Protein AF-A0A925NX78-F1 (afdb_monomer)

Radius of gyration: 26.46 Å; Cα contacts (8 Å, |Δi|>4): 20; chains: 1; bounding box: 48×35×74 Å

Solvent-accessible surface area (backbone atoms only — not comparable to full-atom values): 6022 Å² total; per-residue (Å²): 114,71,72,64,51,55,53,51,53,49,52,51,52,52,53,50,50,52,51,51,52,51,48,54,51,53,53,46,46,75,73,43,27,86,76,40,76,65,70,64,13,55,50,51,47,50,51,52,53,58,65,69,32,69,65,53,54,52,51,50,52,54,50,51,50,51,51,49,53,52,50,52,52,52,53,45,42,71,71,76,44,76,85,65,72,76,78,64,77,64,90,50,100,78,66,72,93,80,67,83,131

pLDDT: mean 81.78, std 14.29, range [49.62, 96.75]

Secondary structure (DSSP, 8-state):
-HHHHHHHHHHHHHHHHHHHHHHHHHHHHHHHGGGS-THHHHHHHHHHHHHTSHHHHHHHHHHHHHHHHHHHHHHHHHHH-----------STT--S----

Structure (mmCIF, N/CA/C/O backbone):
data_AF-A0A925NX78-F1
#
_entry.id   AF-A0A925NX78-F1
#
loop_
_atom_site.group_PDB
_atom_site.id
_atom_site.type_symbol
_atom_site.label_atom_id
_atom_site.label_alt_id
_atom_site.label_comp_id
_atom_site.label_asym_id
_atom_site.label_entity_id
_atom_site.label_seq_id
_atom_site.pdbx_PDB_ins_code
_atom_site.Cartn_x
_atom_site.Cartn_y
_atom_site.Cartn_z
_atom_site.occupancy
_atom_site.B_iso_or_equiv
_atom_site.auth_seq_id
_atom_site.auth_comp_id
_atom_site.auth_asym_id
_atom_site.auth_atom_id
_atom_site.pdbx_PDB_model_num
ATOM 1 N N . MET A 1 1 ? -33.203 -7.810 5.302 1.00 56.41 1 MET A N 1
ATOM 2 C CA . MET A 1 1 ? -32.106 -8.792 5.134 1.00 56.41 1 MET A CA 1
ATOM 3 C C . MET A 1 1 ? -31.437 -8.719 3.761 1.00 56.41 1 MET A C 1
ATOM 5 O O . MET A 1 1 ? -30.220 -8.639 3.747 1.00 56.41 1 MET A O 1
ATOM 9 N N . VAL A 1 2 ? -32.175 -8.645 2.642 1.00 61.69 2 VAL A N 1
ATOM 10 C CA . VAL A 1 2 ? -31.604 -8.563 1.270 1.00 61.69 2 VAL A CA 1
ATOM 11 C C . VAL A 1 2 ? -30.579 -7.424 1.098 1.00 61.69 2 VAL A C 1
ATOM 13 O O . VAL A 1 2 ? -29.446 -7.666 0.709 1.00 61.69 2 VAL A O 1
ATOM 16 N N . ARG A 1 3 ? -30.906 -6.201 1.537 1.00 63.94 3 ARG A N 1
ATOM 17 C CA . ARG A 1 3 ? -30.028 -5.020 1.396 1.00 63.94 3 ARG A CA 1
ATOM 18 C C . ARG A 1 3 ? -28.666 -5.132 2.109 1.00 63.94 3 ARG A C 1
ATOM 20 O O . ARG A 1 3 ? -27.689 -4.552 1.661 1.00 63.94 3 ARG A O 1
ATOM 27 N N . ALA A 1 4 ? -28.606 -5.858 3.229 1.00 65.69 4 ALA A N 1
ATOM 28 C CA . ALA A 1 4 ? -27.371 -6.044 4.000 1.00 65.69 4 ALA A CA 1
ATOM 29 C C . ALA A 1 4 ? -26.469 -7.139 3.406 1.00 65.69 4 ALA A C 1
ATOM 31 O O . ALA A 1 4 ? -25.263 -7.133 3.642 1.00 65.69 4 ALA A O 1
ATOM 32 N N . TYR A 1 5 ? -27.052 -8.076 2.655 1.00 73.75 5 TYR A N 1
ATOM 33 C CA . TYR A 1 5 ? -26.315 -9.079 1.893 1.00 73.75 5 TYR A CA 1
ATOM 34 C C . TYR A 1 5 ? -25.607 -8.423 0.699 1.00 73.75 5 TYR A C 1
ATOM 36 O O . TYR A 1 5 ? -24.398 -8.592 0.550 1.00 73.75 5 TYR A O 1
ATOM 44 N N . ASP A 1 6 ? -26.314 -7.574 -0.054 1.00 82.56 6 ASP A N 1
ATOM 45 C CA . ASP A 1 6 ? -25.755 -6.866 -1.215 1.00 82.56 6 ASP A CA 1
ATOM 46 C C . ASP A 1 6 ? -24.572 -5.953 -0.847 1.00 82.56 6 ASP A C 1
ATOM 48 O O . ASP A 1 6 ? -23.562 -5.931 -1.551 1.00 82.56 6 ASP A O 1
ATOM 52 N N . GLU A 1 7 ? -24.639 -5.247 0.289 1.00 89.06 7 GLU A N 1
ATOM 53 C CA . GLU A 1 7 ? -23.551 -4.355 0.719 1.00 89.06 7 GLU A CA 1
ATOM 54 C C . GLU A 1 7 ? -22.278 -5.131 1.099 1.00 89.06 7 GLU A C 1
ATOM 56 O O . GLU A 1 7 ? -21.170 -4.724 0.752 1.00 89.06 7 GLU A O 1
ATOM 61 N N . ARG A 1 8 ? -22.418 -6.295 1.752 1.00 87.31 8 ARG A N 1
ATOM 62 C CA . ARG A 1 8 ? -21.279 -7.173 2.079 1.00 87.31 8 ARG A CA 1
ATOM 63 C C . ARG A 1 8 ? -20.644 -7.746 0.816 1.00 87.31 8 ARG A C 1
ATOM 65 O O . ARG A 1 8 ? -19.421 -7.754 0.701 1.00 87.31 8 ARG A O 1
ATOM 72 N N . VAL A 1 9 ? -21.462 -8.184 -0.142 1.00 91.81 9 VAL A N 1
ATOM 73 C CA . VAL A 1 9 ? -20.981 -8.684 -1.440 1.00 91.81 9 VAL A CA 1
ATOM 74 C C . VAL A 1 9 ? -20.237 -7.582 -2.194 1.00 91.81 9 VAL A C 1
ATOM 76 O O . VAL A 1 9 ? -19.153 -7.827 -2.719 1.00 91.81 9 VAL A O 1
ATOM 79 N N . LYS A 1 10 ? -20.756 -6.351 -2.184 1.00 91.06 10 LYS A N 1
ATOM 80 C CA . LY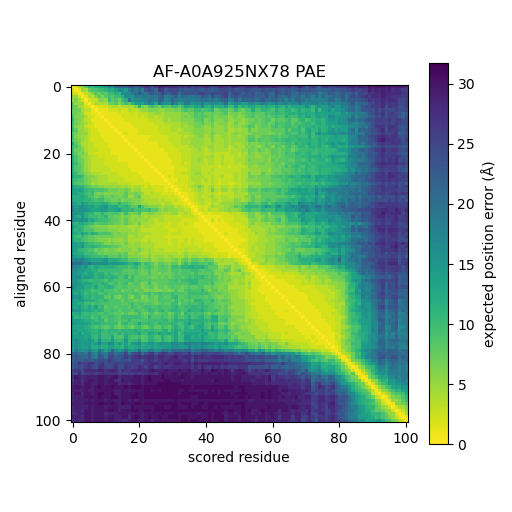S A 1 10 ? -20.099 -5.186 -2.787 1.00 91.06 10 LYS A CA 1
ATOM 81 C C . LYS A 1 10 ? -18.755 -4.870 -2.127 1.00 91.06 10 LYS A C 1
ATOM 83 O O . LYS A 1 10 ? -17.780 -4.638 -2.836 1.00 91.06 10 LYS A O 1
ATOM 88 N N . GLN A 1 11 ? -18.674 -4.897 -0.797 1.00 92.12 11 GLN A N 1
ATOM 89 C CA . GLN A 1 11 ? -17.414 -4.691 -0.072 1.00 92.12 11 GLN A CA 1
ATOM 90 C C . GLN A 1 11 ? -16.372 -5.754 -0.427 1.00 92.12 11 GLN A C 1
ATOM 92 O O . GLN A 1 11 ? -15.225 -5.416 -0.721 1.00 92.12 11 GLN A O 1
ATOM 97 N N . VAL A 1 12 ? -16.776 -7.027 -0.465 1.00 93.69 12 VAL A N 1
ATOM 98 C CA . VAL A 1 12 ? -15.893 -8.125 -0.880 1.00 93.69 12 VAL A CA 1
ATOM 99 C C . VAL A 1 12 ? -15.451 -7.941 -2.330 1.00 93.69 12 VAL A C 1
ATOM 101 O O . VAL A 1 12 ? -14.265 -8.065 -2.615 1.00 93.69 12 VAL A O 1
ATOM 104 N N . ALA A 1 13 ? -16.358 -7.579 -3.238 1.00 94.88 13 ALA A N 1
ATOM 105 C CA . ALA A 1 13 ? -16.029 -7.349 -4.642 1.00 94.88 13 ALA A CA 1
ATOM 106 C C . ALA A 1 13 ? -15.023 -6.200 -4.832 1.00 94.88 13 ALA A C 1
ATOM 108 O O . ALA A 1 13 ? -14.098 -6.329 -5.633 1.00 94.88 13 ALA A O 1
ATOM 109 N N . ILE A 1 14 ? -15.163 -5.105 -4.076 1.00 94.88 14 ILE A N 1
ATOM 110 C CA . ILE A 1 14 ? -14.209 -3.984 -4.081 1.00 94.88 14 ILE A CA 1
ATOM 111 C C . ILE A 1 14 ? -12.849 -4.425 -3.524 1.00 94.88 14 ILE A C 1
ATOM 113 O O . ILE A 1 14 ? -11.814 -4.104 -4.101 1.00 94.88 14 ILE A O 1
ATOM 117 N N . GLY A 1 15 ? -12.837 -5.182 -2.424 1.00 92.88 15 GLY A N 1
ATOM 118 C CA . GLY A 1 15 ? -11.596 -5.707 -1.853 1.00 92.88 15 GLY A CA 1
ATOM 119 C C . GLY A 1 15 ? -10.866 -6.634 -2.825 1.00 92.88 15 GLY A C 1
ATOM 120 O O . GLY A 1 15 ? -9.676 -6.462 -3.079 1.00 92.88 15 GLY A O 1
ATOM 121 N N . VAL A 1 16 ? -11.588 -7.580 -3.428 1.00 95.94 16 VAL A N 1
ATOM 122 C CA . VAL A 1 16 ? -11.034 -8.525 -4.406 1.00 95.94 16 VAL A CA 1
ATOM 123 C C . VAL A 1 16 ? -10.517 -7.797 -5.646 1.00 95.94 16 VAL A C 1
ATOM 125 O O . VAL A 1 16 ? -9.419 -8.104 -6.106 1.00 95.94 16 VAL A O 1
ATOM 128 N N . SER A 1 17 ? -11.2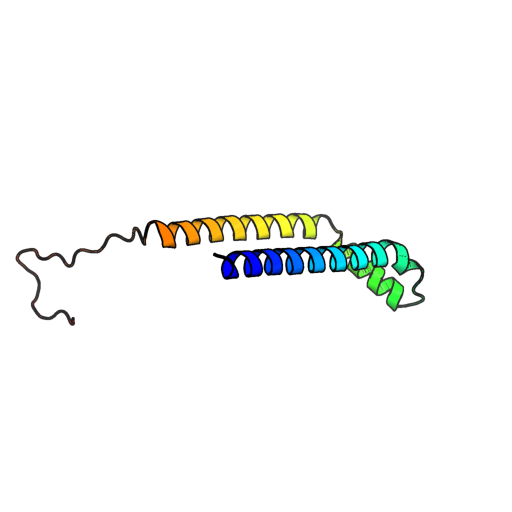51 -6.815 -6.177 1.00 95.75 17 SER A N 1
ATOM 129 C CA . SER A 1 17 ? -10.805 -6.075 -7.361 1.00 95.75 17 SER A CA 1
ATOM 130 C C . SER A 1 17 ? -9.539 -5.262 -7.087 1.00 95.75 17 SER A C 1
ATOM 132 O O . SER A 1 17 ? -8.616 -5.297 -7.901 1.00 95.75 17 SER A O 1
ATOM 134 N N . LEU A 1 18 ? -9.440 -4.618 -5.920 1.00 94.44 18 LEU A N 1
ATOM 135 C CA . LEU A 1 18 ? -8.224 -3.927 -5.487 1.00 94.44 18 LEU A CA 1
ATOM 136 C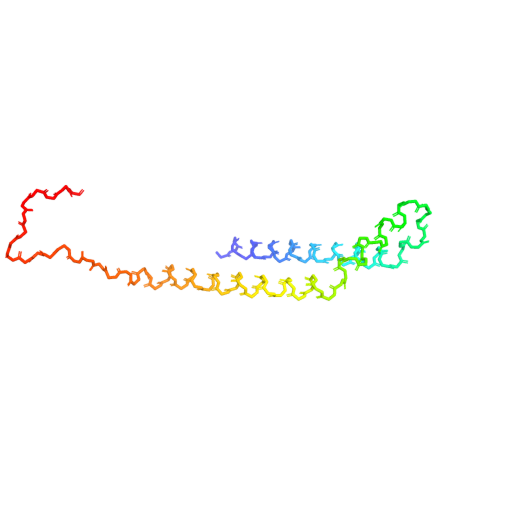 C . LEU A 1 18 ? -7.029 -4.882 -5.405 1.00 94.44 18 LEU A C 1
ATOM 138 O O . LEU A 1 18 ? -5.966 -4.565 -5.937 1.00 94.44 18 LEU A O 1
ATOM 142 N N . LEU A 1 19 ? -7.207 -6.057 -4.795 1.00 93.94 19 LEU A N 1
ATOM 143 C CA . LEU A 1 19 ? -6.144 -7.059 -4.666 1.00 93.94 19 LEU A CA 1
ATOM 144 C C . LEU A 1 19 ? -5.695 -7.607 -6.025 1.00 93.94 19 LEU A C 1
ATOM 146 O O . LEU A 1 19 ? -4.493 -7.755 -6.254 1.00 93.94 19 LEU A O 1
ATOM 150 N N . ILE A 1 20 ? -6.630 -7.867 -6.943 1.00 96.75 20 ILE A N 1
ATOM 151 C CA . ILE A 1 20 ? -6.309 -8.315 -8.306 1.00 96.75 20 ILE A CA 1
ATOM 152 C C . ILE A 1 20 ? -5.507 -7.238 -9.041 1.00 96.75 20 ILE A C 1
ATOM 154 O O . ILE A 1 20 ? -4.458 -7.545 -9.605 1.00 96.75 20 ILE A O 1
ATOM 158 N N . VAL A 1 21 ? -5.958 -5.980 -9.007 1.00 96.25 21 VAL A N 1
ATOM 159 C CA . VAL A 1 21 ? -5.264 -4.866 -9.673 1.00 96.25 21 VAL A CA 1
ATOM 160 C C . VAL A 1 21 ? -3.854 -4.694 -9.113 1.00 96.25 21 VAL A C 1
ATOM 162 O O . VAL A 1 21 ? -2.898 -4.635 -9.886 1.00 96.25 21 VAL A O 1
ATOM 165 N N . LEU A 1 22 ? -3.703 -4.688 -7.786 1.00 91.81 22 LEU A N 1
ATOM 166 C CA . LEU A 1 22 ? -2.396 -4.620 -7.129 1.00 91.81 22 LEU A CA 1
ATOM 167 C C . LEU A 1 22 ? -1.486 -5.771 -7.557 1.00 91.81 22 LEU A C 1
ATOM 169 O O . LEU A 1 22 ? -0.332 -5.536 -7.902 1.00 91.81 22 LEU A O 1
ATOM 173 N N . THR A 1 23 ? -2.013 -6.995 -7.592 1.00 91.69 23 THR A N 1
ATOM 174 C CA . THR A 1 23 ? -1.246 -8.182 -7.992 1.00 91.69 23 THR A CA 1
ATOM 175 C C . THR A 1 23 ? -0.750 -8.047 -9.427 1.00 91.69 23 THR A C 1
ATOM 177 O O . THR A 1 23 ? 0.439 -8.209 -9.686 1.00 91.69 23 THR A O 1
ATOM 180 N N . VAL A 1 24 ? -1.633 -7.684 -10.361 1.00 95.06 24 VAL A N 1
ATOM 181 C CA . VAL A 1 24 ? -1.272 -7.522 -11.776 1.00 95.06 24 VAL A CA 1
ATOM 182 C C . VAL A 1 24 ? -0.231 -6.418 -11.958 1.00 95.06 24 VAL A C 1
ATOM 184 O O . VAL A 1 24 ? 0.737 -6.615 -12.691 1.00 95.06 24 VAL A O 1
ATOM 187 N N . VAL A 1 25 ? -0.381 -5.281 -11.275 1.00 91.06 25 VAL A N 1
ATOM 188 C CA . VAL A 1 25 ? 0.569 -4.161 -11.368 1.00 91.06 25 VAL A CA 1
ATOM 189 C C . VAL A 1 25 ? 1.928 -4.540 -10.781 1.00 91.06 25 VAL A C 1
ATOM 191 O O . VAL A 1 25 ? 2.952 -4.329 -11.429 1.00 91.06 25 VAL A O 1
ATOM 194 N N . VAL A 1 26 ? 1.965 -5.135 -9.588 1.00 88.50 26 VAL A N 1
ATOM 195 C CA . VAL A 1 26 ? 3.217 -5.513 -8.912 1.00 88.50 26 VAL A CA 1
ATOM 196 C C . VAL A 1 26 ? 3.937 -6.623 -9.676 1.00 88.50 26 VAL A C 1
ATOM 198 O O . VAL A 1 26 ? 5.118 -6.488 -9.987 1.00 88.50 26 VAL A O 1
ATOM 201 N N . SER A 1 27 ? 3.246 -7.699 -10.052 1.00 89.88 27 SER A N 1
ATOM 202 C CA . SER A 1 27 ? 3.854 -8.774 -10.844 1.00 89.88 27 SER A CA 1
ATOM 203 C C . SER A 1 27 ? 4.263 -8.293 -12.238 1.00 89.88 27 SER A C 1
ATOM 205 O O . SER A 1 27 ? 5.349 -8.627 -12.710 1.00 89.88 27 SER A O 1
ATOM 207 N N . GLY A 1 28 ? 3.434 -7.467 -12.882 1.00 91.12 28 GLY A N 1
ATOM 208 C CA . GLY A 1 28 ? 3.723 -6.887 -14.192 1.00 91.12 28 GLY A CA 1
ATOM 209 C C . GLY A 1 28 ? 4.950 -5.978 -14.169 1.00 91.12 28 GLY A C 1
ATOM 210 O O . GLY A 1 28 ? 5.808 -6.084 -15.041 1.00 91.12 28 GLY A O 1
ATOM 211 N N . THR A 1 29 ? 5.083 -5.133 -13.146 1.00 88.81 29 THR A N 1
ATOM 212 C CA . THR A 1 29 ? 6.270 -4.285 -12.963 1.00 88.81 29 THR A CA 1
ATOM 213 C C . THR A 1 29 ? 7.506 -5.110 -12.627 1.00 88.81 29 THR A C 1
ATOM 215 O O . THR A 1 29 ? 8.529 -4.900 -13.268 1.00 88.81 29 THR A O 1
ATOM 218 N N . LEU A 1 30 ? 7.425 -6.101 -11.733 1.00 87.31 30 LEU A N 1
ATOM 219 C CA . LEU A 1 30 ? 8.551 -6.988 -11.397 1.00 87.31 30 LEU A CA 1
ATOM 220 C C . LEU A 1 30 ? 9.097 -7.765 -12.603 1.00 87.31 30 LEU A C 1
ATOM 222 O O . LEU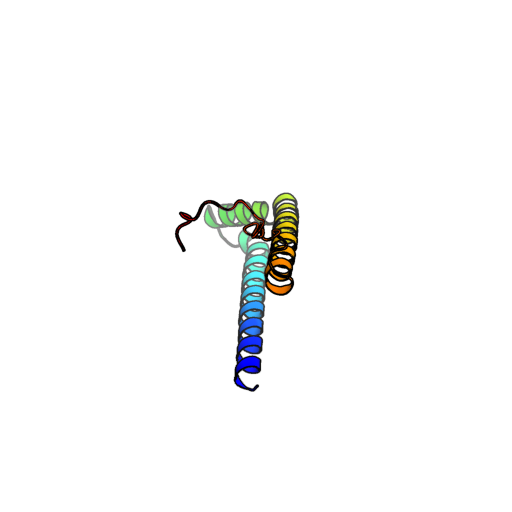 A 1 30 ? 10.313 -7.914 -12.732 1.00 87.31 30 LEU A O 1
ATOM 226 N N . LEU A 1 31 ? 8.219 -8.245 -13.487 1.00 88.69 31 LEU A N 1
ATOM 227 C CA . LEU A 1 31 ? 8.611 -8.993 -14.685 1.00 88.69 31 LEU A CA 1
ATOM 228 C C . LEU A 1 31 ? 8.992 -8.073 -15.855 1.00 88.69 31 LEU A C 1
ATOM 230 O O . LEU A 1 31 ? 9.872 -8.409 -16.646 1.00 88.69 31 LEU A O 1
ATOM 234 N N . GLY A 1 32 ? 8.325 -6.924 -15.978 1.00 87.44 32 GLY A N 1
ATOM 235 C CA . GLY A 1 32 ? 8.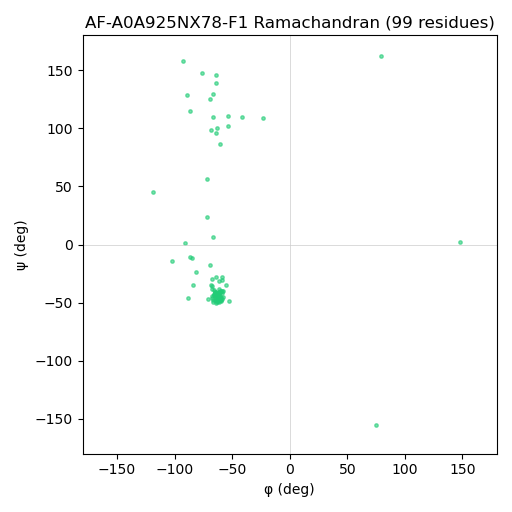357 -6.078 -17.169 1.00 87.44 32 GLY A CA 1
ATOM 236 C C . GLY A 1 32 ? 9.251 -4.844 -17.085 1.00 87.44 32 GLY A C 1
ATOM 237 O O . GLY A 1 32 ? 9.548 -4.269 -18.129 1.00 87.44 32 GLY A O 1
ATOM 238 N N . TRP A 1 33 ? 9.722 -4.424 -15.902 1.00 87.00 33 TRP A N 1
ATOM 239 C CA . TRP A 1 33 ? 10.484 -3.168 -15.768 1.00 87.00 33 TRP A CA 1
ATOM 240 C C . TRP A 1 33 ? 11.759 -3.135 -16.621 1.00 87.00 33 TRP A C 1
ATOM 242 O O . TRP A 1 33 ? 12.136 -2.080 -17.119 1.00 87.00 33 TRP A O 1
ATOM 252 N N . ARG A 1 34 ? 12.386 -4.295 -16.861 1.00 86.19 34 ARG A N 1
ATOM 253 C CA . ARG A 1 34 ? 13.583 -4.422 -17.713 1.00 86.19 34 ARG A CA 1
ATOM 254 C C . ARG A 1 34 ? 13.314 -4.182 -19.199 1.00 86.19 34 ARG A C 1
ATOM 256 O O . ARG A 1 34 ? 14.255 -3.966 -19.954 1.00 86.19 34 ARG A O 1
ATOM 263 N N . LEU A 1 35 ? 12.054 -4.256 -19.621 1.00 90.19 35 LEU A N 1
ATOM 264 C CA . LEU A 1 35 ? 11.639 -4.007 -21.001 1.00 90.19 35 LEU A CA 1
ATOM 265 C C . LEU A 1 35 ? 11.410 -2.513 -21.268 1.00 90.19 35 LEU A C 1
ATOM 267 O O . LEU A 1 35 ? 11.258 -2.124 -22.423 1.00 90.19 35 LEU A O 1
ATOM 271 N N . LEU A 1 36 ? 11.379 -1.681 -20.221 1.00 88.06 36 LEU A N 1
ATOM 272 C CA . LEU A 1 36 ? 11.234 -0.234 -20.335 1.00 88.06 36 LEU A CA 1
ATOM 273 C C . LEU A 1 36 ? 12.619 0.406 -20.537 1.00 88.06 36 LEU A C 1
ATOM 275 O O . LEU A 1 36 ? 13.451 0.340 -19.632 1.00 88.06 36 LEU A O 1
ATOM 279 N N . PRO A 1 37 ? 12.899 1.027 -21.697 1.00 88.94 37 PRO A N 1
ATOM 280 C CA . PRO A 1 37 ? 14.193 1.646 -21.945 1.00 88.94 37 PRO A CA 1
ATOM 281 C C . PRO A 1 37 ? 14.343 2.991 -21.217 1.00 88.94 37 PRO A C 1
ATOM 283 O O . PRO A 1 37 ? 13.392 3.764 -21.074 1.00 88.94 37 PRO A O 1
ATOM 286 N N . GLY A 1 38 ? 15.578 3.300 -20.820 1.00 91.94 38 GLY A N 1
ATOM 287 C CA . GLY A 1 38 ? 15.968 4.597 -20.267 1.00 91.94 38 GLY A CA 1
ATOM 288 C C . GLY A 1 38 ? 15.515 4.839 -18.823 1.00 91.94 38 GLY A C 1
ATOM 289 O O . GLY A 1 38 ? 15.275 3.909 -18.055 1.00 91.94 38 GLY A O 1
ATOM 290 N N . MET A 1 39 ? 15.384 6.121 -18.466 1.00 92.19 39 MET A N 1
ATOM 291 C CA . MET A 1 39 ? 15.103 6.593 -17.100 1.00 92.19 39 MET A CA 1
ATOM 292 C C . MET A 1 39 ? 13.841 5.970 -16.481 1.00 92.19 39 MET A C 1
ATOM 294 O O . MET A 1 39 ? 13.805 5.719 -15.281 1.00 92.19 39 MET A O 1
ATOM 298 N N . LEU A 1 40 ? 12.803 5.707 -17.283 1.00 88.06 40 LEU A N 1
ATOM 299 C CA . LEU A 1 40 ? 11.549 5.131 -16.788 1.00 88.06 40 LEU A CA 1
ATOM 300 C C . LEU A 1 40 ? 11.740 3.707 -16.253 1.00 88.06 40 LEU A C 1
ATOM 302 O O . LEU A 1 40 ? 11.198 3.386 -15.198 1.00 88.06 40 LEU A O 1
ATOM 306 N N . GLY A 1 41 ? 12.522 2.870 -16.939 1.00 90.31 41 GLY A N 1
ATOM 307 C CA . GLY A 1 41 ? 12.812 1.512 -16.474 1.00 90.31 41 GLY A CA 1
ATOM 308 C C . GLY A 1 41 ? 13.631 1.510 -15.188 1.00 90.31 41 GLY A C 1
ATOM 309 O O . GLY A 1 41 ? 13.292 0.799 -14.243 1.00 90.31 41 GLY A O 1
ATOM 310 N N . GLU A 1 42 ? 14.655 2.363 -15.111 1.00 91.25 42 GLU A N 1
ATOM 311 C CA . GLU A 1 42 ? 15.485 2.520 -13.909 1.00 91.25 42 GLU A CA 1
ATOM 312 C C . GLU A 1 42 ? 14.682 3.043 -12.713 1.00 91.25 42 GLU A C 1
ATOM 314 O O . GLU A 1 42 ? 14.804 2.521 -11.602 1.00 91.25 42 GLU A O 1
ATOM 319 N N . TRP A 1 43 ? 13.816 4.035 -12.933 1.00 92.31 43 TRP A N 1
ATOM 320 C CA . TRP A 1 43 ? 12.964 4.591 -11.886 1.00 92.31 43 TRP A CA 1
ATOM 321 C C . TRP A 1 43 ? 11.949 3.561 -11.374 1.00 92.31 43 TRP A C 1
ATOM 323 O O . TRP A 1 43 ? 11.854 3.352 -10.164 1.00 92.31 43 TRP A O 1
ATOM 333 N N . VAL A 1 44 ? 11.244 2.857 -12.274 1.00 90.56 44 VAL A N 1
ATOM 334 C CA . VAL A 1 44 ? 10.295 1.793 -11.894 1.00 90.56 44 VAL A CA 1
ATOM 335 C C . VAL A 1 44 ? 11.017 0.661 -11.162 1.00 90.56 44 VAL A C 1
ATOM 337 O O . VAL A 1 44 ? 10.541 0.219 -10.116 1.00 90.56 44 VAL A O 1
ATOM 340 N N . GLY A 1 45 ? 12.179 0.230 -11.663 1.00 88.75 45 GLY A N 1
ATOM 341 C CA . GLY A 1 45 ? 13.021 -0.791 -11.033 1.00 88.75 45 GLY A CA 1
ATOM 342 C C . GLY A 1 45 ? 13.485 -0.397 -9.627 1.00 88.75 45 GLY A C 1
ATOM 343 O O . GLY A 1 45 ? 13.455 -1.212 -8.705 1.00 88.75 45 GLY A O 1
ATOM 344 N N . THR A 1 46 ? 13.846 0.871 -9.433 1.00 90.19 46 THR A N 1
ATOM 345 C CA . THR A 1 46 ? 14.240 1.400 -8.120 1.00 90.19 46 THR A CA 1
ATOM 346 C C . THR A 1 46 ? 13.052 1.435 -7.161 1.00 90.19 46 THR A C 1
ATOM 348 O O . THR A 1 46 ? 13.162 0.962 -6.031 1.00 90.19 46 THR A O 1
ATOM 351 N N . MET A 1 47 ? 11.896 1.931 -7.607 1.00 89.19 47 MET A N 1
ATOM 352 C CA . MET A 1 47 ? 10.696 2.029 -6.770 1.00 89.19 47 MET A CA 1
ATOM 353 C C . MET A 1 47 ? 10.164 0.659 -6.353 1.00 89.19 47 MET A C 1
ATOM 355 O O . MET A 1 47 ? 9.835 0.466 -5.183 1.00 89.19 47 MET A O 1
ATOM 359 N N . ILE A 1 48 ? 10.127 -0.315 -7.269 1.00 87.81 48 ILE A N 1
ATOM 360 C CA . ILE A 1 48 ? 9.707 -1.678 -6.927 1.00 87.81 48 ILE A CA 1
ATOM 361 C C . ILE A 1 48 ? 10.732 -2.366 -6.016 1.00 87.81 48 ILE A C 1
ATOM 363 O O . ILE A 1 48 ? 10.344 -3.089 -5.100 1.00 87.81 48 ILE A O 1
ATOM 367 N N . GLY A 1 49 ? 12.028 -2.089 -6.197 1.00 84.81 49 GLY A N 1
ATOM 368 C CA . GLY A 1 49 ? 13.081 -2.533 -5.284 1.00 84.81 49 GLY A CA 1
ATOM 369 C C . GLY A 1 49 ? 12.881 -1.996 -3.866 1.00 84.81 49 GLY A C 1
ATOM 370 O O . GLY A 1 49 ? 12.937 -2.763 -2.911 1.00 84.81 49 GLY A O 1
ATOM 371 N N . ILE A 1 50 ? 12.563 -0.705 -3.725 1.00 85.44 50 ILE A N 1
ATOM 372 C CA . ILE A 1 50 ? 12.249 -0.080 -2.431 1.00 85.44 50 ILE A CA 1
ATOM 373 C C . ILE A 1 50 ? 10.989 -0.708 -1.816 1.00 85.44 50 ILE A C 1
ATOM 375 O O . ILE A 1 50 ? 11.017 -1.136 -0.661 1.00 85.44 50 ILE A O 1
ATOM 379 N N . ALA A 1 51 ? 9.904 -0.814 -2.586 1.00 82.19 51 ALA A N 1
ATOM 380 C CA . ALA A 1 51 ? 8.616 -1.320 -2.111 1.00 82.19 51 ALA A CA 1
ATOM 381 C C . ALA A 1 51 ? 8.657 -2.795 -1.673 1.00 82.19 51 ALA A C 1
ATOM 383 O O . ALA A 1 51 ? 7.886 -3.201 -0.808 1.00 82.19 51 ALA A O 1
ATOM 384 N N . THR A 1 52 ? 9.554 -3.594 -2.257 1.00 79.12 52 THR A N 1
ATOM 385 C CA . THR A 1 52 ? 9.735 -5.015 -1.917 1.00 79.12 52 THR A CA 1
ATOM 386 C C . THR A 1 52 ? 10.773 -5.254 -0.823 1.00 79.12 52 THR A C 1
ATOM 388 O O . THR A 1 52 ? 11.010 -6.405 -0.452 1.00 79.12 52 THR A O 1
ATOM 391 N N . THR A 1 53 ? 11.389 -4.200 -0.274 1.00 83.50 53 THR A N 1
ATOM 392 C CA . THR A 1 53 ? 12.331 -4.376 0.835 1.00 83.50 53 THR A CA 1
ATOM 393 C C . THR A 1 53 ? 11.634 -4.925 2.087 1.00 83.50 53 THR A C 1
ATOM 395 O O . THR A 1 53 ? 10.485 -4.567 2.374 1.00 83.50 53 THR A O 1
ATOM 398 N N . PRO A 1 54 ? 12.331 -5.768 2.875 1.00 72.25 54 PRO A N 1
ATOM 399 C CA . PRO A 1 54 ? 11.753 -6.399 4.063 1.00 72.25 54 PRO A CA 1
ATOM 400 C C . PRO A 1 54 ? 11.259 -5.377 5.096 1.00 72.25 54 PRO A C 1
ATOM 402 O O . PRO A 1 54 ? 10.265 -5.623 5.769 1.00 72.25 54 PRO A O 1
ATOM 405 N N . PHE A 1 55 ? 11.861 -4.184 5.146 1.00 80.81 55 PHE A N 1
ATOM 406 C CA . PHE A 1 55 ? 11.449 -3.118 6.058 1.00 80.81 55 PHE A CA 1
ATOM 407 C C . PHE A 1 55 ? 10.016 -2.626 5.810 1.00 80.81 55 PHE A C 1
ATOM 409 O O . PHE A 1 55 ? 9.252 -2.473 6.759 1.00 80.81 55 PHE A O 1
ATOM 416 N N . PHE A 1 56 ? 9.613 -2.400 4.552 1.00 81.44 56 PHE A N 1
ATOM 417 C CA . PHE A 1 56 ? 8.243 -1.956 4.259 1.00 81.44 56 PHE A CA 1
ATOM 418 C C . PHE A 1 56 ? 7.216 -3.046 4.568 1.00 81.44 56 PHE A C 1
ATOM 420 O O . PHE A 1 56 ? 6.123 -2.740 5.050 1.00 81.44 56 PHE A O 1
ATOM 427 N N . MET A 1 57 ? 7.571 -4.312 4.338 1.00 80.19 57 MET A N 1
ATOM 428 C CA . MET A 1 57 ? 6.719 -5.446 4.688 1.00 80.19 57 MET A CA 1
ATOM 429 C C . MET A 1 57 ? 6.524 -5.540 6.209 1.00 80.19 57 MET A C 1
ATOM 431 O O . MET A 1 57 ? 5.389 -5.586 6.683 1.00 80.19 57 MET A O 1
ATOM 435 N N . GLU A 1 58 ? 7.611 -5.499 6.978 1.00 86.19 58 GLU A N 1
ATOM 436 C CA . GLU A 1 58 ? 7.578 -5.536 8.444 1.00 86.19 58 GLU A CA 1
ATOM 437 C C . GLU A 1 58 ? 6.833 -4.330 9.033 1.00 86.19 58 GLU A C 1
ATOM 439 O O . GLU A 1 58 ? 5.958 -4.496 9.888 1.00 86.19 58 GLU A O 1
ATOM 444 N N .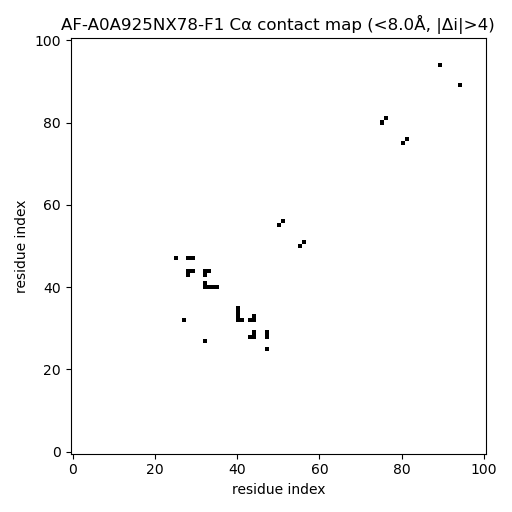 ALA A 1 59 ? 7.100 -3.121 8.527 1.00 87.44 59 ALA A N 1
ATOM 445 C CA . ALA A 1 59 ? 6.407 -1.905 8.946 1.00 87.44 59 ALA A CA 1
ATOM 446 C C . ALA A 1 59 ? 4.897 -1.979 8.665 1.00 87.44 59 ALA A C 1
ATOM 448 O O . ALA A 1 59 ? 4.091 -1.559 9.497 1.00 87.44 59 ALA A O 1
ATOM 449 N N . SER A 1 60 ? 4.498 -2.565 7.531 1.00 85.69 60 SER A N 1
ATOM 450 C CA . SER A 1 60 ? 3.084 -2.762 7.194 1.00 85.69 60 SER A CA 1
ATOM 451 C C . SER A 1 60 ? 2.389 -3.682 8.198 1.00 85.69 60 SER A C 1
ATOM 453 O O . SER A 1 60 ? 1.292 -3.365 8.658 1.00 85.69 60 SER A O 1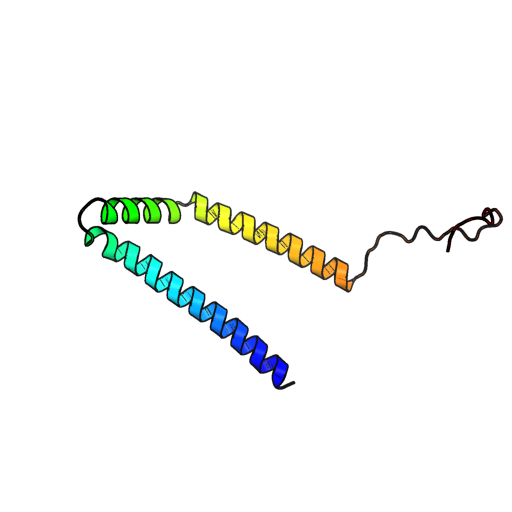
ATOM 455 N N . PHE A 1 61 ? 3.031 -4.784 8.599 1.00 88.50 61 PHE A N 1
ATOM 456 C CA . PHE A 1 61 ? 2.486 -5.674 9.628 1.00 88.50 61 PHE A CA 1
ATOM 457 C C . PHE A 1 61 ? 2.408 -5.006 11.003 1.00 88.50 61 PHE A C 1
ATOM 459 O O . PHE A 1 61 ? 1.410 -5.186 11.701 1.00 88.50 61 PHE A O 1
ATOM 466 N N . ALA A 1 62 ? 3.402 -4.196 11.377 1.00 92.19 62 ALA A N 1
ATOM 467 C CA . ALA A 1 62 ? 3.369 -3.436 12.624 1.00 92.19 62 ALA A CA 1
ATOM 468 C C . ALA A 1 62 ? 2.198 -2.435 12.653 1.00 92.19 62 ALA A C 1
ATOM 470 O O . ALA A 1 62 ? 1.447 -2.383 13.629 1.00 92.19 62 ALA A O 1
ATOM 471 N N . ILE A 1 63 ? 1.992 -1.690 11.561 1.00 93.94 63 ILE A N 1
ATOM 472 C CA . ILE A 1 63 ? 0.878 -0.741 11.424 1.00 93.94 63 ILE A CA 1
ATOM 473 C C . ILE A 1 63 ? -0.468 -1.477 11.445 1.00 93.94 63 ILE A C 1
ATOM 475 O O . ILE A 1 63 ? -1.373 -1.066 12.170 1.00 93.94 63 ILE A O 1
ATOM 479 N N . LEU A 1 64 ? -0.608 -2.581 10.705 1.00 93.75 64 LEU A N 1
ATOM 480 C CA . LEU A 1 64 ? -1.830 -3.394 10.715 1.00 93.75 64 LEU A CA 1
ATOM 481 C C . LEU A 1 64 ? -2.130 -3.962 12.107 1.00 93.75 64 LEU A C 1
ATOM 483 O O . LEU A 1 64 ? -3.284 -3.939 12.539 1.00 93.75 64 LEU A O 1
ATOM 487 N N . GLY A 1 65 ? -1.108 -4.427 12.828 1.00 95.00 65 GLY A N 1
ATOM 488 C CA . GLY A 1 65 ? -1.232 -4.871 14.215 1.00 95.00 65 GLY A CA 1
ATOM 489 C C . GLY A 1 65 ? -1.741 -3.755 15.127 1.00 95.00 65 GLY A C 1
ATOM 490 O O . GLY A 1 65 ? -2.715 -3.954 15.854 1.00 95.00 65 GLY A O 1
ATOM 491 N N . LEU A 1 66 ? -1.157 -2.556 15.027 1.00 96.00 66 LEU A N 1
ATOM 492 C CA . LEU A 1 66 ? -1.589 -1.384 15.793 1.00 96.00 66 LEU A CA 1
ATOM 493 C C . LEU A 1 66 ? -3.044 -0.998 15.485 1.00 96.00 66 LEU A C 1
ATOM 495 O O . LEU A 1 66 ? -3.840 -0.822 16.408 1.00 96.00 66 LEU A O 1
ATOM 499 N N . ILE A 1 67 ? -3.411 -0.920 14.202 1.00 96.50 67 ILE A N 1
ATOM 500 C CA . ILE A 1 67 ? -4.786 -0.624 13.771 1.00 96.50 67 ILE A CA 1
ATOM 501 C C . ILE A 1 67 ? -5.754 -1.670 14.321 1.00 96.50 67 ILE A C 1
ATOM 503 O O . ILE A 1 67 ? -6.835 -1.314 14.785 1.00 96.50 67 ILE A O 1
ATOM 507 N N . THR A 1 68 ? -5.371 -2.947 14.303 1.00 95.12 68 THR A N 1
ATOM 508 C CA . THR A 1 68 ? -6.203 -4.043 14.813 1.00 95.12 68 THR A CA 1
ATOM 509 C C . THR A 1 68 ? -6.459 -3.887 16.310 1.00 95.12 68 THR A C 1
ATOM 511 O O . THR A 1 68 ? -7.612 -3.935 16.734 1.00 95.12 68 THR A O 1
ATOM 514 N N . VAL A 1 69 ? -5.415 -3.631 17.105 1.00 96.31 69 VAL A N 1
ATOM 515 C CA . VAL A 1 69 ? -5.541 -3.412 18.556 1.00 96.31 69 VAL A CA 1
ATOM 516 C C . VAL A 1 69 ? -6.445 -2.215 18.854 1.00 96.31 69 VAL A C 1
ATOM 518 O O . VAL A 1 69 ? -7.380 -2.341 19.644 1.00 96.31 69 VAL A O 1
ATOM 521 N N . ILE A 1 70 ? -6.218 -1.080 18.184 1.00 95.19 70 ILE A N 1
ATOM 522 C CA . ILE A 1 70 ? -7.039 0.127 18.355 1.00 95.19 70 ILE A CA 1
ATOM 523 C C . ILE A 1 70 ? -8.494 -0.151 17.964 1.00 95.19 70 ILE A C 1
ATOM 525 O O . ILE A 1 70 ? -9.405 0.198 18.709 1.00 95.19 70 ILE A O 1
ATOM 529 N N . SER A 1 71 ? -8.726 -0.813 16.829 1.00 93.75 71 SER A N 1
ATOM 530 C CA . SER A 1 71 ? -10.074 -1.107 16.329 1.00 93.75 71 SER A CA 1
ATOM 531 C C . SER A 1 71 ? -10.846 -2.028 17.272 1.00 93.75 71 SER A C 1
ATOM 533 O O . SER A 1 71 ? -12.022 -1.785 17.532 1.00 93.75 71 SER A O 1
ATOM 535 N N . ILE A 1 72 ? -10.193 -3.059 17.819 1.00 92.88 72 ILE A N 1
ATOM 536 C CA . ILE A 1 72 ? -10.803 -3.951 18.813 1.00 92.88 72 ILE A CA 1
ATOM 537 C C . ILE A 1 72 ? -11.121 -3.178 20.093 1.00 92.88 72 ILE A C 1
ATOM 539 O O . ILE A 1 72 ? -12.213 -3.336 20.637 1.00 92.88 72 ILE A O 1
ATOM 543 N N . ASN A 1 73 ? -10.200 -2.333 20.561 1.00 91.75 73 ASN A N 1
ATOM 544 C CA . ASN A 1 73 ? -10.412 -1.544 21.770 1.00 91.75 73 ASN A CA 1
ATOM 545 C C . ASN A 1 73 ? -11.578 -0.557 21.606 1.00 91.75 73 ASN A C 1
ATOM 547 O O . ASN A 1 73 ? -12.455 -0.496 22.461 1.00 91.75 73 ASN A O 1
ATOM 551 N N . LEU A 1 74 ? -11.643 0.142 20.469 1.00 90.38 74 LEU A N 1
ATOM 552 C CA . LEU A 1 74 ? -12.757 1.026 20.125 1.00 90.38 74 LEU A CA 1
ATOM 553 C C . LEU A 1 74 ? -14.076 0.259 20.034 1.00 90.38 74 LEU A C 1
ATOM 555 O O . LEU A 1 74 ? -15.083 0.711 20.573 1.00 90.38 74 LEU A O 1
ATOM 559 N N . TRP A 1 75 ? -14.087 -0.907 19.382 1.00 91.19 75 TRP A N 1
ATOM 560 C CA . TRP A 1 75 ? -15.284 -1.746 19.297 1.00 91.19 75 TRP A CA 1
ATOM 561 C C . TRP A 1 75 ? -15.767 -2.188 20.680 1.00 91.19 75 TRP A C 1
ATOM 563 O O . TRP A 1 75 ? -16.969 -2.161 20.949 1.00 91.19 75 TRP A O 1
ATOM 573 N N . ARG A 1 76 ? -14.834 -2.545 21.570 1.00 86.88 76 ARG A N 1
ATOM 574 C CA . ARG A 1 76 ? -15.143 -2.902 22.953 1.00 86.88 76 ARG A CA 1
ATOM 575 C C . ARG A 1 76 ? -15.721 -1.718 23.722 1.00 86.88 76 ARG A C 1
ATOM 577 O O . ARG A 1 76 ? -16.779 -1.872 24.314 1.00 86.88 76 ARG A O 1
ATOM 584 N N . GLN A 1 77 ? -15.098 -0.544 23.640 1.00 85.94 77 GLN A N 1
ATOM 585 C CA . GLN A 1 77 ? -15.586 0.680 24.286 1.00 85.94 77 GLN A CA 1
ATOM 586 C C . GLN A 1 77 ? -17.010 1.045 23.829 1.00 85.94 77 GLN A C 1
ATOM 588 O O . GLN A 1 77 ? -17.856 1.397 24.643 1.00 85.94 77 GLN A O 1
ATOM 593 N N . HIS A 1 78 ? -17.318 0.889 22.537 1.00 84.75 78 HIS A N 1
ATOM 594 C CA . HIS A 1 78 ? -18.669 1.134 22.017 1.00 84.75 78 HIS A CA 1
ATOM 595 C C . HIS A 1 78 ? -19.708 0.121 22.514 1.00 84.75 78 HIS A C 1
ATOM 597 O O . HIS A 1 78 ? -20.892 0.447 22.579 1.00 84.75 78 HIS A O 1
ATOM 603 N N . LYS A 1 79 ? -19.294 -1.119 22.796 1.00 84.69 79 LYS A N 1
ATOM 604 C CA . LYS A 1 79 ? -20.197 -2.198 23.209 1.00 84.69 79 LYS A CA 1
ATOM 605 C C . LYS A 1 79 ? -20.415 -2.229 24.720 1.00 84.69 79 LYS A C 1
ATOM 607 O O . LYS A 1 79 ? -21.551 -2.384 25.157 1.00 84.69 79 LYS A O 1
ATOM 612 N N . ASP A 1 80 ? -19.332 -2.125 25.480 1.00 82.69 80 ASP A N 1
ATOM 613 C CA . ASP A 1 80 ? -19.328 -2.259 26.937 1.00 82.69 80 ASP A CA 1
ATOM 614 C C . ASP A 1 80 ? -19.642 -0.913 27.626 1.00 82.69 80 ASP A C 1
ATOM 616 O O . ASP A 1 80 ? -19.953 -0.891 28.814 1.00 82.69 80 ASP A O 1
ATOM 620 N N . GLY A 1 81 ? -19.647 0.190 26.865 1.00 67.00 81 GLY A N 1
ATOM 621 C CA . GLY A 1 81 ? -19.798 1.545 27.386 1.00 67.00 81 GLY A CA 1
ATOM 622 C C . GLY A 1 81 ? -18.483 2.068 27.959 1.00 67.00 81 GLY A C 1
ATOM 623 O O . GLY A 1 81 ? -17.553 1.307 28.229 1.00 67.00 81 GLY A O 1
ATOM 624 N N . ASP A 1 82 ? -18.385 3.386 28.121 1.00 65.31 82 ASP A N 1
ATOM 625 C CA . ASP A 1 82 ? -17.251 3.967 28.825 1.00 65.31 82 ASP A CA 1
ATOM 626 C C . ASP A 1 82 ? -17.326 3.548 30.292 1.00 65.31 82 ASP A C 1
ATOM 628 O O . ASP A 1 82 ? -18.162 4.032 31.050 1.00 65.31 82 ASP A O 1
ATOM 632 N N . GLU A 1 83 ? -16.411 2.679 30.714 1.00 57.75 83 GLU A N 1
ATOM 633 C CA . GLU A 1 83 ? -16.170 2.368 32.127 1.00 57.75 83 GLU A CA 1
ATOM 634 C C . GLU A 1 83 ? -15.475 3.552 32.838 1.00 57.75 83 GLU A C 1
ATOM 636 O O . GLU A 1 83 ? -14.796 3.397 33.853 1.00 57.75 83 GLU A O 1
ATOM 641 N N . PHE A 1 84 ? -15.627 4.773 32.312 1.00 56.47 84 PHE A N 1
ATOM 642 C CA . PHE A 1 84 ? -15.416 5.972 33.094 1.00 56.47 84 PHE A CA 1
ATOM 643 C C . PHE A 1 84 ? -16.537 6.007 34.116 1.00 56.47 84 PHE A C 1
ATOM 645 O O . PHE A 1 84 ? -17.667 6.382 33.814 1.00 56.47 84 PHE A O 1
ATOM 652 N N . VAL A 1 85 ? -16.192 5.549 35.320 1.00 53.00 85 VAL A N 1
ATOM 653 C CA . VAL A 1 85 ? -16.882 5.829 36.575 1.00 53.00 85 VAL A CA 1
ATOM 654 C C . VAL A 1 85 ? -17.650 7.133 36.416 1.00 53.00 85 VAL A C 1
ATOM 656 O O . VAL A 1 85 ? -17.043 8.204 36.318 1.00 53.00 85 VAL A O 1
ATOM 659 N N . TYR A 1 86 ? -18.980 7.043 36.357 1.00 49.62 86 TYR A N 1
ATOM 660 C CA . TYR A 1 86 ? -19.801 8.204 36.622 1.00 49.62 86 TYR A CA 1
ATOM 661 C C . TYR A 1 86 ? -19.317 8.686 37.984 1.00 49.62 86 TYR A C 1
ATOM 663 O O . TYR A 1 86 ? -19.478 7.982 38.983 1.00 49.62 86 TYR A O 1
ATOM 671 N N . LEU A 1 87 ? -18.651 9.844 38.020 1.00 56.25 87 LEU A N 1
ATOM 672 C CA . LEU A 1 87 ? -18.635 10.652 39.223 1.00 56.25 87 LEU A CA 1
ATOM 673 C C . LEU A 1 87 ? -20.105 10.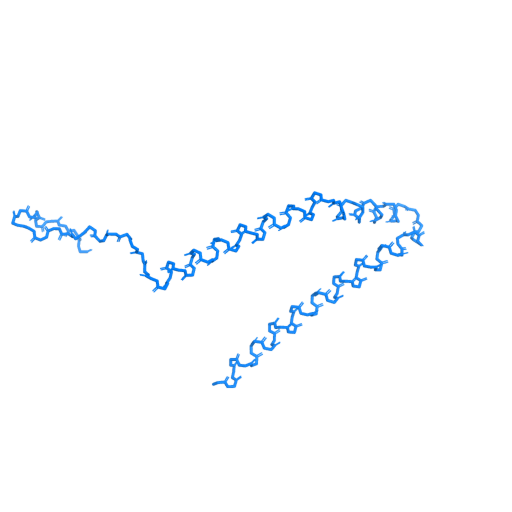957 39.439 1.00 56.25 87 LEU A C 1
ATOM 675 O O . LEU A 1 87 ? -20.639 11.915 38.886 1.00 56.25 87 LEU A O 1
ATOM 679 N N . GLU A 1 88 ? -20.772 10.035 40.128 1.00 50.69 88 GLU A N 1
ATOM 680 C CA . GLU A 1 88 ? -22.064 10.219 40.731 1.00 50.69 88 GLU A CA 1
ATOM 681 C C . GLU A 1 88 ? -21.962 11.615 41.324 1.00 50.69 88 GLU A C 1
ATOM 683 O O . GLU A 1 88 ? -21.109 11.865 42.181 1.00 50.69 88 GLU A O 1
ATOM 688 N N . GLN A 1 89 ? -22.686 12.575 40.736 1.00 56.19 89 GLN A N 1
ATOM 689 C CA . GLN A 1 89 ? -22.887 13.860 41.376 1.00 56.19 89 GLN A CA 1
ATOM 690 C C . GLN A 1 89 ? -23.434 13.467 42.731 1.00 56.19 89 GLN A C 1
ATOM 692 O O . GLN A 1 89 ? -24.553 12.967 42.815 1.00 56.19 89 GLN A O 1
ATOM 697 N N . VAL A 1 90 ? -22.561 13.515 43.736 1.00 52.03 90 VAL A N 1
ATOM 698 C CA . VAL A 1 90 ? -22.788 12.865 45.013 1.00 52.03 90 VAL A CA 1
ATOM 699 C C . VAL A 1 90 ? -23.994 13.566 45.591 1.00 52.03 90 VAL A C 1
ATOM 701 O O . VAL A 1 90 ? -23.834 14.623 46.182 1.00 52.03 90 VAL A O 1
ATOM 704 N N . ALA A 1 91 ? -25.193 13.012 45.422 1.00 54.75 91 ALA A N 1
ATOM 705 C CA . ALA A 1 91 ? -26.403 13.431 46.111 1.00 54.75 91 ALA A CA 1
ATOM 706 C C . ALA A 1 91 ? -26.287 12.976 47.574 1.00 54.75 91 ALA A C 1
ATOM 708 O O . ALA A 1 91 ? -27.081 12.200 48.092 1.00 54.75 91 ALA A O 1
ATOM 709 N N . GLY A 1 92 ? -25.212 13.405 48.227 1.00 60.09 92 GLY A N 1
ATOM 710 C CA . GLY A 1 92 ? -24.996 13.304 49.652 1.00 60.09 92 GLY A CA 1
ATOM 711 C C . GLY A 1 92 ? -25.483 14.588 50.317 1.00 60.09 92 GLY A C 1
ATOM 712 O O . GLY A 1 92 ? -25.576 15.635 49.669 1.00 60.09 92 GLY A O 1
ATOM 713 N N . PRO A 1 93 ? -25.802 14.548 51.616 1.00 50.41 93 PRO A N 1
ATOM 714 C CA . PRO A 1 93 ? -26.213 15.737 52.347 1.00 50.41 93 PRO A CA 1
ATOM 715 C C . PRO A 1 93 ? -25.046 16.742 52.368 1.00 50.41 93 PRO A C 1
ATOM 717 O O . PRO A 1 93 ? -24.096 16.574 53.128 1.00 50.41 93 PRO A O 1
ATOM 720 N N . GLY A 1 94 ? -25.092 17.753 51.488 1.00 61.16 94 GLY A N 1
ATOM 721 C CA . GLY A 1 94 ? -24.032 18.761 51.339 1.00 61.16 94 GLY A CA 1
ATOM 722 C C . GLY A 1 94 ? -23.797 19.343 49.936 1.00 61.16 94 GLY A C 1
ATOM 723 O O . GLY A 1 94 ? -22.892 20.162 49.790 1.00 61.16 94 GLY A O 1
ATOM 724 N N . VAL A 1 9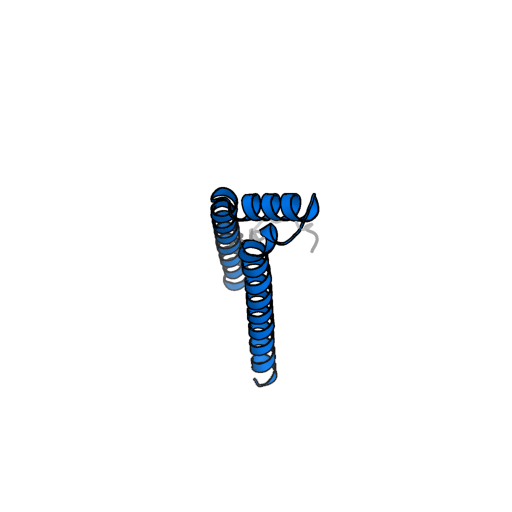5 ? -24.564 18.966 48.905 1.00 59.06 95 VAL A N 1
ATOM 725 C CA . VAL A 1 95 ? -24.372 19.507 47.541 1.00 59.06 95 VAL A CA 1
ATOM 726 C C . VAL A 1 95 ? -24.780 20.988 47.463 1.00 59.06 95 VAL A C 1
ATOM 728 O O . VAL A 1 95 ? -25.920 21.315 47.804 1.00 59.06 95 VAL A O 1
ATOM 731 N N . PRO A 1 96 ? -23.903 21.902 47.002 1.00 65.50 96 PRO A N 1
ATOM 732 C CA . PRO A 1 96 ? -24.279 23.290 46.767 1.00 65.50 96 PRO A CA 1
ATOM 733 C C . PRO A 1 96 ? -25.285 23.393 45.613 1.00 65.50 96 PRO A C 1
ATOM 735 O O . PRO A 1 96 ? -25.041 22.891 44.521 1.00 65.50 96 PRO A O 1
ATOM 738 N N . ALA A 1 97 ? -26.393 24.100 45.848 1.00 62.38 97 ALA A N 1
ATOM 739 C CA . ALA A 1 97 ? -27.572 24.175 44.975 1.00 62.38 97 ALA A CA 1
ATOM 740 C C . ALA A 1 97 ? -27.371 24.862 43.603 1.00 62.38 97 ALA A C 1
ATOM 742 O O . ALA A 1 97 ? -28.341 25.070 42.885 1.00 62.38 97 ALA A O 1
ATOM 743 N N . ASN A 1 98 ? -26.140 25.231 43.238 1.00 63.12 98 ASN A N 1
ATOM 744 C CA . ASN A 1 98 ? -25.833 26.047 42.059 1.00 63.12 98 ASN A CA 1
ATOM 745 C C . ASN A 1 98 ? -24.942 25.307 41.056 1.00 63.12 98 ASN A C 1
ATOM 747 O O . ASN A 1 98 ? -23.958 25.865 40.568 1.00 63.12 98 ASN A O 1
ATOM 751 N N . LEU A 1 99 ? -25.256 24.047 40.766 1.00 56.38 99 LEU A N 1
ATOM 752 C CA . LEU A 1 99 ? -24.672 23.383 39.606 1.00 56.38 99 LEU A CA 1
ATOM 753 C C . LEU A 1 99 ? -25.575 23.642 38.392 1.00 56.38 99 LEU A C 1
ATOM 755 O O . LEU A 1 99 ? -26.787 23.460 38.512 1.00 56.38 99 LEU A O 1
ATOM 759 N N . PRO A 1 100 ? -25.023 24.123 37.262 1.00 61.50 100 PRO A N 1
ATOM 760 C CA . PRO A 1 100 ? -25.787 24.242 36.028 1.00 61.50 100 PRO A CA 1
ATOM 761 C C . PRO A 1 100 ? -26.210 22.846 35.555 1.00 61.50 100 PRO A C 1
ATOM 763 O O . PRO A 1 100 ? -25.426 21.902 35.676 1.00 61.50 100 PRO A O 1
ATOM 766 N N . GLU A 1 101 ? -27.453 22.752 35.076 1.00 55.41 101 GLU A N 1
ATOM 767 C CA . GLU A 1 101 ? -28.060 21.525 34.534 1.00 55.41 101 GLU A CA 1
ATOM 768 C C . GLU A 1 101 ? -27.228 20.887 33.413 1.00 55.41 101 GLU A C 1
ATOM 770 O O . GLU A 1 101 ? -26.692 21.638 32.560 1.00 55.41 101 GLU A O 1
#

Foldseek 3Di:
DVVVVVVVVVVVVVVVVVVVVVVCVLVCLVVCLVVDDDPSSVVSVVVSVVCPDVVVVVVVVVVVVVCVVVVVVVVCCVVVPPPPPPPPQPPDPPDDPDDDD

Sequence (101 aa):
MVRAYDERVKQVAIGVSLLIVLTVVVSGTLLGWRLLPGMLGEWVGTMIGIATTPFFMEASFAILGLITVISINLWRQHKDGDEFVYLEQVAGPGVPANLPE

Mean predicted aligned error: 13.28 Å